Protein AF-A0A1H9FJ16-F1 (afdb_monomer_lite)

Radius of gyration: 21.9 Å; chains: 1; bounding box: 40×54×82 Å

Secondary structure (DSSP, 8-state):
---PPP--------------PPPPEEPPPHHHHHHHHH-GGGG---S-SSB---HHHHHHHHHHHHHHHHHSEE---SSS----SS-SEE-HHHHHHHHHHHHHHTT--GGGEEEEEEE-TT--EEEEEEEEBSS-EEEE-SS-SS-EEGGGS--EEEEEE-SSTT-EE-

Sequence (170 aa):
MIRIKALAASVALAVVSLSIGPVAAAPAPVGFQIMCLQFPAECQGGGSHKVLLTEAMLVQITHVNSQINRAIQPRNDAGADIWSVGVSSGDCEDYALSKRRALIEGGLPPSALRLAYVKTRTNQDHAILIIKTDTGDLVLDNLAGQVLPLGKTAYRIIAASGPDPMVWSR

Structure (mmCIF, N/CA/C/O backbone):
data_AF-A0A1H9FJ16-F1
#
_entry.id   AF-A0A1H9FJ16-F1
#
loop_
_atom_site.group_PDB
_atom_site.id
_atom_site.type_symbol
_atom_site.label_atom_id
_atom_site.label_alt_id
_atom_site.label_comp_id
_atom_site.label_asym_id
_atom_site.label_entity_id
_atom_site.label_seq_id
_atom_site.pdbx_PDB_ins_code
_atom_site.Cartn_x
_atom_site.Cartn_y
_atom_site.Cartn_z
_atom_site.occupancy
_atom_site.B_iso_or_equiv
_atom_site.auth_seq_id
_atom_site.auth_comp_id
_atom_site.auth_asym_id
_atom_site.auth_atom_id
_atom_site.pdbx_PDB_model_num
ATOM 1 N N . MET A 1 1 ? -22.057 37.645 67.043 1.00 42.06 1 MET A N 1
ATOM 2 C CA . MET A 1 1 ? -21.852 37.961 65.611 1.00 42.06 1 MET A CA 1
ATOM 3 C C . MET A 1 1 ? -20.688 37.119 65.095 1.00 42.06 1 MET A C 1
ATOM 5 O O . MET A 1 1 ? -19.556 37.414 65.445 1.00 42.06 1 MET A O 1
ATOM 9 N N . ILE A 1 2 ? -20.947 36.043 64.344 1.00 42.75 2 ILE A N 1
ATOM 10 C CA . ILE A 1 2 ? -19.909 35.150 63.790 1.00 42.75 2 ILE A CA 1
ATOM 11 C C . ILE A 1 2 ? -19.899 35.350 62.271 1.00 42.75 2 ILE A C 1
ATOM 13 O O . ILE A 1 2 ? -20.915 35.129 61.618 1.00 42.75 2 ILE A O 1
ATOM 17 N N . ARG A 1 3 ? -18.779 35.829 61.712 1.00 50.28 3 ARG A N 1
ATOM 18 C CA . ARG A 1 3 ? -18.596 36.002 60.261 1.00 50.28 3 ARG A CA 1
ATOM 19 C C . ARG A 1 3 ? -17.977 34.735 59.672 1.00 50.28 3 ARG A C 1
ATOM 21 O O . ARG A 1 3 ? -16.822 34.432 59.952 1.00 50.28 3 ARG A O 1
ATOM 28 N N . ILE A 1 4 ? -18.735 34.025 58.842 1.00 51.72 4 ILE A N 1
ATOM 29 C CA . ILE A 1 4 ? -18.251 32.893 58.043 1.00 51.72 4 ILE A CA 1
ATOM 30 C C . ILE A 1 4 ? -17.541 33.467 56.808 1.00 51.72 4 ILE A C 1
ATOM 32 O O . ILE A 1 4 ? -18.154 34.185 56.021 1.00 51.72 4 ILE A O 1
ATOM 36 N N . LYS A 1 5 ? -16.241 33.193 56.647 1.00 50.12 5 LYS A N 1
ATOM 37 C CA . LYS A 1 5 ? -15.502 33.493 55.411 1.00 50.12 5 LYS A CA 1
ATOM 38 C C . LYS A 1 5 ? -15.709 32.335 54.433 1.00 50.12 5 LYS A C 1
ATOM 40 O O . LYS A 1 5 ? -15.298 31.217 54.726 1.00 50.12 5 LYS A O 1
ATOM 45 N N . ALA A 1 6 ? -16.336 32.600 53.290 1.00 56.56 6 ALA A N 1
ATOM 46 C CA . ALA A 1 6 ? -16.406 31.646 52.188 1.00 56.56 6 ALA A CA 1
ATOM 47 C C . ALA A 1 6 ? -15.031 31.552 51.506 1.00 56.56 6 ALA A C 1
ATOM 49 O O . ALA A 1 6 ? -14.458 32.572 51.121 1.00 56.56 6 ALA A O 1
ATOM 50 N N . LEU A 1 7 ? -14.500 30.336 51.381 1.00 58.19 7 LEU A N 1
ATOM 51 C CA . LEU A 1 7 ? -13.269 30.053 50.648 1.00 58.19 7 LEU A CA 1
ATOM 52 C C . LEU A 1 7 ? -13.659 29.632 49.225 1.00 58.19 7 LEU A C 1
ATOM 54 O O . LEU A 1 7 ? -14.270 28.583 49.037 1.00 58.19 7 LEU A O 1
ATOM 58 N N . ALA A 1 8 ? -13.349 30.460 48.228 1.00 58.03 8 ALA A N 1
ATOM 59 C CA . ALA A 1 8 ? -13.519 30.095 46.826 1.00 58.03 8 ALA A CA 1
ATOM 60 C C . ALA A 1 8 ? -12.343 29.204 46.399 1.00 58.03 8 ALA A C 1
ATOM 62 O O . ALA A 1 8 ? -11.194 29.644 46.412 1.00 58.03 8 ALA A O 1
ATOM 63 N N . ALA A 1 9 ? -12.620 27.947 46.051 1.00 59.81 9 ALA A N 1
ATOM 64 C CA . ALA A 1 9 ? -11.631 27.043 45.476 1.00 59.81 9 ALA A CA 1
ATOM 65 C C . ALA A 1 9 ? -11.598 27.233 43.953 1.00 59.81 9 ALA A C 1
ATOM 67 O O . ALA A 1 9 ? -12.538 26.864 43.250 1.00 59.81 9 ALA A O 1
ATOM 68 N N . SER A 1 10 ? -10.522 27.827 43.442 1.00 59.56 10 SER A N 1
ATOM 69 C CA . SER A 1 10 ? -10.281 27.954 42.005 1.00 59.56 10 SER A CA 1
ATOM 70 C C . SER A 1 10 ? -9.780 26.621 41.448 1.00 59.56 10 SER A C 1
ATOM 72 O O . SER A 1 10 ? -8.666 26.198 41.752 1.00 59.56 10 SER A O 1
ATOM 74 N N . VAL A 1 11 ? -10.590 25.951 40.626 1.00 62.66 11 VAL A N 1
ATOM 75 C CA . VAL A 1 11 ? -10.160 24.772 39.862 1.00 62.66 11 VAL A CA 1
ATOM 76 C C . VAL A 1 11 ? -9.344 25.259 38.665 1.00 62.66 11 VAL A C 1
ATOM 78 O O . VAL A 1 11 ? -9.889 25.844 37.731 1.00 62.66 11 VAL A O 1
ATOM 81 N N . ALA A 1 12 ? -8.029 25.051 38.697 1.00 63.22 12 ALA A N 1
ATOM 82 C CA . ALA A 1 12 ? -7.168 25.317 37.551 1.00 63.22 12 ALA A CA 1
ATOM 83 C C . ALA A 1 12 ? -7.353 24.204 36.504 1.00 63.22 12 ALA A C 1
ATOM 85 O O . ALA A 1 12 ? -6.999 23.051 36.746 1.00 63.22 12 ALA A O 1
ATOM 86 N N . LEU A 1 13 ? -7.915 24.543 35.340 1.00 58.91 13 LEU A N 1
ATOM 87 C CA . LEU A 1 13 ? -7.963 23.652 34.181 1.00 58.91 13 LEU A CA 1
ATOM 88 C C . LEU A 1 13 ? -6.546 23.541 33.595 1.00 58.91 13 LEU A C 1
ATOM 90 O O . LEU A 1 13 ? -6.046 24.483 32.980 1.00 58.91 13 LEU A O 1
ATOM 94 N N . ALA A 1 14 ? -5.883 22.405 33.796 1.00 62.72 14 ALA A N 1
ATOM 95 C CA . ALA A 1 14 ? -4.613 22.123 33.138 1.00 62.72 14 ALA A CA 1
ATOM 96 C C . ALA A 1 14 ? -4.873 21.822 31.654 1.00 62.72 14 ALA A C 1
ATOM 98 O O . ALA A 1 14 ? -5.381 20.759 31.300 1.00 62.72 14 ALA A O 1
ATOM 99 N N . VAL A 1 15 ? -4.539 22.773 30.782 1.00 61.00 15 VAL A N 1
ATOM 100 C CA . VAL A 1 15 ? -4.569 22.574 29.330 1.00 61.00 15 VAL A CA 1
ATOM 101 C C . VAL A 1 15 ? -3.330 21.763 28.958 1.00 61.00 15 VAL A C 1
ATOM 103 O O . VAL A 1 15 ? -2.215 22.281 28.944 1.00 61.00 15 VAL A O 1
ATOM 106 N N . VAL A 1 16 ? -3.501 20.464 28.721 1.00 60.59 16 VAL A N 1
ATOM 107 C CA . VAL A 1 16 ? -2.415 19.611 28.228 1.00 60.59 16 VAL A CA 1
ATOM 108 C C . VAL A 1 16 ? -2.247 19.894 26.739 1.00 60.59 16 VAL A C 1
ATOM 110 O O . VAL A 1 16 ? -2.997 19.383 25.910 1.00 60.59 16 VAL A O 1
ATOM 113 N N . SER A 1 17 ? -1.273 20.732 26.391 1.00 61.78 17 SER A N 1
ATOM 114 C CA . SER A 1 17 ? -0.841 20.896 25.004 1.00 61.78 17 SER A CA 1
ATOM 115 C C . SER A 1 17 ? -0.179 19.600 24.536 1.00 61.78 17 SER A C 1
ATOM 117 O O . SER A 1 17 ? 0.948 19.298 24.928 1.00 61.78 17 SER A O 1
ATOM 119 N N . LEU A 1 18 ? -0.872 18.818 23.704 1.00 56.25 18 LEU A N 1
ATOM 120 C CA . LEU A 1 18 ? -0.233 17.732 22.965 1.00 56.25 18 LEU A CA 1
ATOM 121 C C . LEU A 1 18 ? 0.669 18.344 21.892 1.00 56.25 18 LEU A C 1
ATOM 123 O O . LEU A 1 18 ? 0.203 18.791 20.845 1.00 56.25 18 LEU A O 1
ATOM 127 N N . SER A 1 19 ? 1.971 18.351 22.151 1.00 54.66 19 SER A N 1
ATOM 128 C CA . SER A 1 19 ? 2.983 18.658 21.147 1.00 54.66 19 SER A CA 1
ATOM 129 C C . SER A 1 19 ? 3.004 17.540 20.102 1.00 54.66 19 SER A C 1
ATOM 131 O O . SER A 1 19 ? 3.657 16.515 20.292 1.00 54.66 19 SER A O 1
ATOM 133 N N . ILE A 1 20 ? 2.283 17.718 18.993 1.00 60.69 20 ILE A N 1
ATOM 134 C CA . ILE A 1 20 ? 2.476 16.896 17.796 1.00 60.69 20 ILE A CA 1
ATOM 135 C C . ILE A 1 20 ? 3.793 17.371 17.177 1.00 60.69 20 ILE A C 1
ATOM 137 O O . ILE A 1 20 ? 3.838 18.393 16.496 1.00 60.69 20 ILE A O 1
ATOM 141 N N . GLY A 1 21 ? 4.891 16.686 17.505 1.00 57.44 21 GLY A N 1
ATOM 142 C CA . GLY A 1 21 ? 6.189 16.949 16.887 1.00 57.44 21 GLY A CA 1
ATOM 143 C C . GLY A 1 21 ? 6.104 16.800 15.361 1.00 57.44 21 GLY A C 1
ATOM 144 O O . GLY A 1 21 ? 5.271 16.033 14.870 1.00 57.44 21 GLY A O 1
ATOM 145 N N . PRO A 1 22 ? 6.931 17.528 14.593 1.00 58.88 22 PRO A N 1
ATOM 146 C CA . PRO A 1 22 ? 6.892 17.456 13.140 1.00 58.88 22 PRO A CA 1
ATOM 147 C C . PRO A 1 22 ? 7.223 16.032 12.682 1.00 58.88 22 PRO A C 1
ATOM 149 O O . PRO A 1 22 ? 8.278 15.492 13.020 1.00 58.88 22 PRO A O 1
ATOM 152 N N . VAL A 1 23 ? 6.326 15.426 11.902 1.00 70.25 23 VAL A N 1
ATOM 153 C CA . VAL A 1 23 ? 6.628 14.180 11.190 1.00 70.25 23 VAL A CA 1
ATOM 154 C C . VAL A 1 23 ? 7.684 14.521 10.138 1.00 70.25 23 VAL A C 1
ATOM 156 O O . VAL A 1 23 ? 7.481 15.425 9.325 1.00 70.25 23 VAL A O 1
ATOM 159 N N . ALA A 1 24 ? 8.845 13.869 10.187 1.00 83.38 24 ALA A N 1
ATOM 160 C CA . ALA A 1 24 ? 9.952 14.206 9.300 1.00 83.38 24 ALA A CA 1
ATOM 161 C C . ALA A 1 24 ? 9.605 13.813 7.858 1.00 83.38 24 ALA A C 1
ATOM 163 O O . ALA A 1 24 ? 9.354 12.642 7.577 1.00 83.38 24 ALA A O 1
ATOM 164 N N . ALA A 1 25 ? 9.607 14.782 6.941 1.00 89.00 25 ALA A N 1
ATOM 165 C CA . ALA A 1 25 ? 9.387 14.522 5.523 1.00 89.00 25 ALA A CA 1
ATOM 166 C C . ALA A 1 25 ? 10.420 13.522 4.973 1.00 89.00 25 ALA A C 1
ATOM 168 O O . ALA A 1 25 ? 11.594 13.525 5.358 1.00 89.00 25 ALA A O 1
ATOM 169 N N . ALA A 1 26 ? 9.976 12.678 4.050 1.00 90.69 26 ALA A N 1
ATOM 170 C CA . ALA A 1 26 ? 10.811 11.753 3.301 1.00 90.69 26 ALA A CA 1
ATOM 171 C C . ALA A 1 26 ? 10.549 11.948 1.802 1.00 90.69 26 ALA A C 1
ATOM 173 O O . ALA A 1 26 ? 9.421 12.260 1.424 1.00 90.69 26 ALA A O 1
ATOM 174 N N . PRO A 1 27 ? 11.553 11.777 0.928 1.00 89.19 27 PRO A N 1
ATOM 175 C CA . PRO A 1 27 ? 11.283 11.689 -0.498 1.00 89.19 27 PRO A CA 1
ATOM 176 C C . PRO A 1 27 ? 10.532 10.387 -0.799 1.00 89.19 27 PRO A C 1
ATOM 178 O O . PRO A 1 27 ? 10.867 9.333 -0.253 1.00 89.19 27 PRO A O 1
ATOM 181 N N . ALA A 1 28 ? 9.552 10.453 -1.699 1.00 91.19 28 ALA A N 1
ATOM 182 C CA . ALA A 1 28 ? 9.019 9.254 -2.335 1.00 91.19 28 ALA A CA 1
ATOM 183 C C . ALA A 1 28 ? 10.154 8.550 -3.099 1.00 91.19 28 ALA A C 1
ATOM 185 O O . ALA A 1 28 ? 11.005 9.243 -3.668 1.00 91.19 28 ALA A O 1
ATOM 186 N N . PRO A 1 29 ? 10.215 7.217 -3.165 1.00 91.94 29 PRO A N 1
ATOM 187 C CA . PRO A 1 29 ? 11.309 6.599 -3.906 1.00 91.94 29 PRO A CA 1
ATOM 188 C C . PRO A 1 29 ? 11.206 6.791 -5.404 1.00 91.94 29 PRO A C 1
ATOM 190 O O . PRO A 1 29 ? 10.147 7.079 -5.958 1.00 91.94 29 PRO A O 1
ATOM 193 N N . VAL A 1 30 ? 12.360 6.679 -6.051 1.00 92.56 30 VAL A N 1
ATOM 194 C CA . VAL A 1 30 ? 12.521 7.043 -7.458 1.00 92.56 30 VAL A CA 1
ATOM 195 C C . VAL A 1 30 ? 11.637 6.177 -8.355 1.00 92.56 30 VAL A C 1
ATOM 197 O O . VAL A 1 30 ? 10.983 6.726 -9.236 1.00 92.56 30 VAL A O 1
ATOM 200 N N . GLY A 1 31 ? 11.542 4.869 -8.086 1.00 92.44 31 GLY A N 1
ATOM 201 C CA . GLY A 1 31 ? 10.641 3.965 -8.809 1.00 92.44 31 GLY A CA 1
ATOM 202 C C . GLY A 1 31 ? 9.184 4.429 -8.742 1.00 92.44 31 GLY A C 1
ATOM 203 O O . GLY A 1 31 ? 8.549 4.607 -9.779 1.00 92.44 31 GLY A O 1
ATOM 204 N N . PHE A 1 32 ? 8.689 4.769 -7.545 1.00 94.81 32 PHE A N 1
ATOM 205 C CA . PHE A 1 32 ? 7.347 5.334 -7.364 1.00 94.81 32 PHE A CA 1
ATOM 206 C C . PHE A 1 32 ? 7.154 6.646 -8.140 1.00 94.81 32 PHE A C 1
ATOM 208 O O . PHE A 1 32 ? 6.144 6.816 -8.819 1.00 94.81 32 PHE A O 1
ATOM 215 N N . GLN A 1 33 ? 8.121 7.568 -8.089 1.00 94.56 33 GLN A N 1
ATOM 216 C CA . GLN A 1 33 ? 8.038 8.833 -8.828 1.00 94.56 33 GLN A CA 1
ATOM 217 C C . GLN A 1 33 ? 7.953 8.607 -10.343 1.00 94.56 33 GLN A C 1
ATOM 219 O O . GLN A 1 33 ? 7.138 9.241 -11.011 1.00 94.56 33 GLN A O 1
ATOM 224 N N . ILE A 1 34 ? 8.764 7.693 -10.884 1.00 94.25 34 ILE A N 1
ATOM 225 C CA . ILE A 1 34 ? 8.738 7.326 -12.306 1.00 94.25 34 ILE A CA 1
ATOM 226 C C . ILE A 1 34 ? 7.393 6.685 -12.666 1.00 94.25 34 ILE A C 1
ATOM 228 O O . ILE A 1 34 ? 6.790 7.064 -13.671 1.00 94.25 34 ILE A O 1
ATOM 232 N N . MET A 1 35 ? 6.887 5.781 -11.826 1.00 94.56 35 MET A N 1
ATOM 233 C CA . MET A 1 35 ? 5.573 5.162 -11.999 1.00 94.56 35 MET A CA 1
ATOM 234 C C . MET A 1 35 ? 4.463 6.214 -12.043 1.00 94.56 35 MET A C 1
ATOM 236 O O . MET A 1 35 ? 3.626 6.158 -12.937 1.00 94.56 35 MET A O 1
ATOM 240 N N . CYS A 1 36 ? 4.495 7.240 -11.188 1.00 95.19 36 CYS A N 1
ATOM 241 C CA . CYS A 1 36 ? 3.517 8.332 -11.232 1.00 95.19 36 CYS A CA 1
ATOM 242 C C . CYS A 1 36 ? 3.535 9.125 -12.544 1.00 95.19 36 CYS A C 1
ATOM 244 O O . CYS A 1 36 ? 2.492 9.621 -12.969 1.00 95.19 36 CYS A O 1
ATOM 246 N N . LEU A 1 37 ? 4.694 9.256 -13.197 1.00 93.81 37 LEU A N 1
ATOM 247 C CA . LEU A 1 37 ? 4.781 9.901 -14.511 1.00 93.81 37 LEU A CA 1
ATOM 248 C C . LEU A 1 37 ? 4.115 9.051 -15.602 1.00 93.81 37 LEU A C 1
ATOM 250 O O . LEU A 1 37 ? 3.564 9.602 -16.553 1.00 93.81 37 LEU A O 1
ATOM 254 N N . GLN A 1 38 ? 4.156 7.724 -15.466 1.00 92.38 38 GLN A N 1
ATOM 255 C CA . GLN A 1 38 ? 3.564 6.776 -16.414 1.00 92.38 38 GLN A CA 1
ATOM 256 C C . GLN A 1 38 ? 2.075 6.517 -16.136 1.00 92.38 38 GLN A C 1
ATOM 258 O O . GLN A 1 38 ? 1.278 6.406 -17.067 1.00 92.38 38 GLN A O 1
ATOM 263 N N . PHE A 1 39 ? 1.691 6.470 -14.860 1.00 93.75 39 PHE A N 1
ATOM 264 C CA . PHE A 1 39 ? 0.349 6.157 -14.375 1.00 93.75 39 PHE A CA 1
ATOM 265 C C . PHE A 1 39 ? -0.137 7.204 -13.355 1.00 93.75 39 PHE A C 1
ATOM 267 O O . PHE A 1 39 ? -0.297 6.893 -12.173 1.00 93.75 39 PHE A O 1
ATOM 274 N N . PRO A 1 40 ? -0.448 8.445 -13.778 1.00 94.56 40 PRO A N 1
ATOM 275 C CA . PRO A 1 40 ? -0.799 9.527 -12.851 1.00 94.56 40 PRO A CA 1
ATOM 276 C C . PRO A 1 40 ? -1.994 9.223 -11.940 1.00 94.56 40 PRO A C 1
ATOM 278 O O . PRO A 1 40 ? -2.068 9.743 -10.830 1.00 94.56 40 PRO A O 1
ATOM 281 N N . ALA A 1 41 ? -2.924 8.373 -12.389 1.00 93.75 41 ALA A N 1
ATOM 282 C CA . ALA A 1 41 ? -4.086 7.954 -11.607 1.00 93.75 41 ALA A CA 1
ATOM 283 C C . ALA A 1 41 ? -3.704 7.193 -10.324 1.00 93.75 41 ALA A C 1
ATOM 285 O O . ALA A 1 41 ? -4.389 7.326 -9.313 1.00 93.75 41 ALA A O 1
ATOM 286 N N . GLU A 1 42 ? -2.582 6.465 -10.319 1.00 95.31 42 GLU A N 1
ATOM 287 C CA . GLU A 1 42 ? -2.109 5.754 -9.124 1.00 95.31 42 GLU A CA 1
ATOM 288 C C . GLU A 1 42 ? -1.672 6.705 -8.015 1.00 95.31 42 GLU A C 1
ATOM 290 O O . GLU A 1 42 ? -1.709 6.356 -6.836 1.00 95.31 42 GLU A O 1
ATOM 295 N N . CYS A 1 43 ? -1.302 7.929 -8.369 1.00 96.12 43 CYS A N 1
ATOM 296 C CA . CYS A 1 43 ? -0.721 8.886 -7.437 1.00 96.12 43 CYS A CA 1
ATOM 297 C C . CYS A 1 43 ? -1.720 9.958 -6.999 1.00 96.12 43 CYS A C 1
ATOM 299 O O . CYS A 1 43 ? -1.352 10.928 -6.342 1.00 96.12 43 CYS A O 1
ATOM 301 N N . GLN A 1 44 ? -3.002 9.758 -7.314 1.00 96.25 44 GLN A N 1
ATOM 302 C CA . GLN A 1 44 ? -4.084 10.609 -6.843 1.00 96.25 44 GLN A CA 1
ATOM 303 C C . GLN A 1 44 ? -4.546 10.169 -5.449 1.00 96.25 44 GLN A C 1
ATOM 305 O O . GLN A 1 44 ? -4.816 8.992 -5.183 1.00 96.25 44 GLN A O 1
ATOM 310 N N . GLY A 1 45 ? -4.620 11.143 -4.542 1.00 96.19 45 GLY A N 1
ATOM 311 C CA . GLY A 1 45 ? -5.368 11.015 -3.295 1.00 96.19 45 GLY A CA 1
ATOM 312 C C . GLY A 1 45 ? -6.870 11.197 -3.527 1.00 96.19 45 GLY A C 1
ATOM 313 O O . GLY A 1 45 ? -7.332 11.404 -4.646 1.00 96.19 45 GLY A O 1
ATOM 314 N N . GLY A 1 46 ? -7.649 11.153 -2.452 1.00 97.12 46 GLY A N 1
ATOM 315 C CA . GLY A 1 46 ? -9.076 11.464 -2.486 1.00 97.12 46 GLY A CA 1
ATOM 316 C C . GLY A 1 46 ? -9.887 10.719 -1.432 1.00 97.12 46 GLY A C 1
ATOM 317 O O . GLY A 1 46 ? -9.531 9.624 -0.994 1.00 97.12 46 GLY A O 1
ATOM 318 N N . GLY A 1 47 ? -11.013 11.319 -1.046 1.00 97.75 47 GLY A N 1
ATOM 319 C CA . GLY A 1 47 ? -11.943 10.745 -0.076 1.00 97.75 47 GLY A CA 1
ATOM 320 C C . GLY A 1 47 ? -11.429 10.765 1.367 1.00 97.75 47 GLY A C 1
ATOM 321 O O . GLY A 1 47 ? -10.535 11.529 1.731 1.00 97.75 47 GLY A O 1
ATOM 322 N N . SER A 1 48 ? -12.039 9.932 2.211 1.00 98.00 48 SER A N 1
ATOM 323 C CA . SER A 1 48 ? -11.719 9.859 3.640 1.00 98.00 48 SER A CA 1
ATOM 324 C C . SER A 1 48 ? -10.291 9.366 3.894 1.00 98.00 48 SER A C 1
ATOM 326 O O . SER A 1 48 ? -9.775 8.501 3.191 1.00 98.00 48 SER A O 1
ATOM 328 N N . HIS A 1 49 ? -9.663 9.875 4.958 1.00 98.25 49 HIS A N 1
ATOM 329 C CA . HIS A 1 49 ? -8.313 9.467 5.358 1.00 98.25 49 HIS A CA 1
ATOM 330 C C . HIS A 1 49 ? -8.273 8.126 6.106 1.00 98.25 49 HIS A C 1
ATOM 332 O O . HIS A 1 49 ? -7.193 7.595 6.373 1.00 98.25 49 HIS A O 1
ATOM 338 N N . LYS A 1 50 ? -9.448 7.619 6.488 1.00 98.31 50 LYS A N 1
ATOM 339 C CA . LYS A 1 50 ? -9.668 6.349 7.180 1.00 98.31 50 LYS A CA 1
ATOM 340 C C . LYS A 1 50 ? -10.939 5.689 6.658 1.00 98.31 50 LYS A C 1
ATOM 342 O O . LYS A 1 50 ? -11.889 6.387 6.301 1.00 98.31 50 LYS A O 1
ATOM 347 N N . VAL A 1 51 ? -10.981 4.364 6.682 1.00 98.06 51 VAL A N 1
ATOM 348 C CA . VAL A 1 51 ? -12.209 3.589 6.446 1.00 98.06 51 VAL A CA 1
ATOM 349 C C . VAL A 1 51 ? -12.843 3.148 7.765 1.00 98.06 51 VAL A C 1
ATOM 351 O O . VAL A 1 51 ? -12.132 2.910 8.739 1.00 98.06 51 VAL A O 1
ATOM 354 N N . LEU A 1 52 ? -14.171 3.023 7.785 1.00 98.06 52 LEU A N 1
ATOM 355 C CA . LEU A 1 52 ? -14.891 2.316 8.846 1.00 98.06 52 LEU A CA 1
ATOM 356 C C . LEU A 1 52 ? -14.683 0.811 8.647 1.00 98.06 52 LEU A C 1
ATOM 358 O O . LEU A 1 52 ? -15.067 0.273 7.604 1.00 98.06 52 LEU A O 1
ATOM 362 N N . LEU A 1 53 ? -14.077 0.131 9.620 1.00 97.94 53 LEU A N 1
ATOM 363 C CA . LEU A 1 53 ? -13.795 -1.298 9.506 1.00 97.94 53 LEU A CA 1
ATOM 364 C C . LEU A 1 53 ? -15.007 -2.143 9.922 1.00 97.94 53 LEU A C 1
ATOM 366 O O . LEU A 1 53 ? -15.117 -2.598 11.057 1.00 97.94 53 LEU A O 1
ATOM 370 N N . THR A 1 54 ? -15.917 -2.371 8.978 1.00 98.19 54 THR A N 1
ATOM 371 C CA . THR A 1 54 ? -17.002 -3.351 9.129 1.00 98.19 54 THR A CA 1
ATOM 372 C C . THR A 1 54 ? -16.526 -4.766 8.787 1.00 98.19 54 THR A C 1
ATOM 374 O O . THR A 1 54 ? -15.495 -4.950 8.137 1.00 98.19 54 THR A O 1
ATOM 377 N N . GLU A 1 55 ? -17.304 -5.786 9.156 1.00 97.88 55 GLU A N 1
ATOM 378 C CA . GLU A 1 55 ? -17.025 -7.174 8.754 1.00 97.88 55 GLU A CA 1
ATOM 379 C C . GLU A 1 55 ? -16.986 -7.334 7.228 1.00 97.88 55 GLU A C 1
ATOM 381 O O . GLU A 1 55 ? -16.068 -7.952 6.692 1.00 97.88 55 GLU A O 1
ATOM 386 N N . ALA A 1 56 ? -17.929 -6.711 6.514 1.00 97.69 56 ALA A N 1
ATOM 387 C CA . ALA A 1 56 ? -17.958 -6.726 5.053 1.00 97.69 56 ALA A CA 1
ATOM 388 C C . ALA A 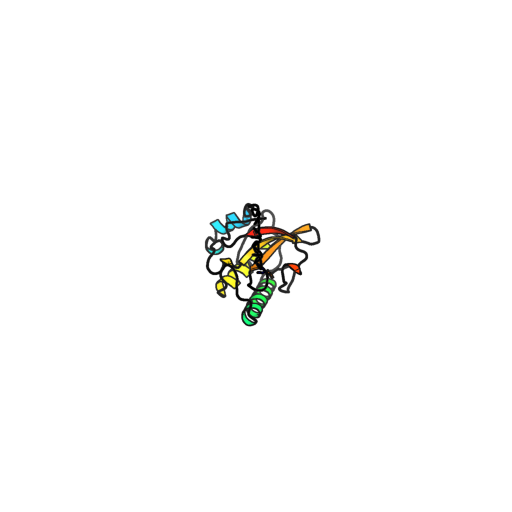1 56 ? -16.695 -6.086 4.448 1.00 97.69 56 ALA A C 1
ATOM 390 O O . ALA A 1 56 ? -16.107 -6.639 3.517 1.00 97.69 56 ALA A O 1
ATOM 391 N N . MET A 1 57 ? -16.238 -4.964 5.018 1.00 97.94 57 MET A N 1
ATOM 392 C CA . MET A 1 57 ? -14.998 -4.303 4.603 1.00 97.94 57 MET A CA 1
ATOM 393 C C . MET A 1 57 ? -13.781 -5.209 4.839 1.00 97.94 57 MET A C 1
ATOM 395 O O . MET A 1 57 ? -12.929 -5.350 3.964 1.00 97.94 57 MET A O 1
ATOM 399 N N . LEU A 1 58 ? -13.710 -5.880 5.991 1.00 98.19 58 LEU A N 1
ATOM 400 C CA . LEU A 1 58 ? -12.621 -6.808 6.294 1.00 98.19 58 LEU A CA 1
ATOM 401 C C . LEU A 1 58 ? -12.598 -8.012 5.336 1.00 98.19 58 LEU A C 1
ATOM 403 O O . LEU A 1 58 ? -11.519 -8.423 4.896 1.00 98.19 58 LEU A O 1
ATOM 407 N N . VAL A 1 59 ? -13.766 -8.554 4.977 1.00 98.19 59 VAL A N 1
ATOM 408 C CA . VAL A 1 59 ? -13.889 -9.628 3.978 1.00 98.19 59 VAL A CA 1
ATOM 409 C C . VAL A 1 59 ? -13.372 -9.163 2.617 1.00 98.19 59 VAL A C 1
ATOM 411 O O . VAL A 1 59 ? -12.559 -9.865 2.016 1.00 98.19 59 VAL A O 1
ATOM 414 N N . GLN A 1 60 ? -13.768 -7.972 2.157 1.00 98.31 60 GLN A N 1
ATOM 415 C CA . GLN A 1 60 ? -13.290 -7.402 0.892 1.00 98.31 60 GLN A CA 1
ATOM 416 C C . GLN A 1 60 ? -11.766 -7.220 0.892 1.00 98.31 60 GLN A C 1
ATOM 418 O O . GLN A 1 60 ? -11.086 -7.674 -0.029 1.00 98.31 60 GLN A O 1
ATOM 423 N N . ILE A 1 61 ? -11.216 -6.614 1.948 1.00 98.50 61 ILE A N 1
ATOM 424 C CA . ILE A 1 61 ? -9.773 -6.390 2.101 1.00 98.50 61 ILE A CA 1
ATOM 425 C C . ILE A 1 61 ? -9.004 -7.718 2.063 1.00 98.50 61 ILE A C 1
ATOM 427 O O . ILE A 1 61 ? -8.010 -7.856 1.346 1.00 98.50 61 ILE A O 1
ATOM 431 N N . THR A 1 62 ? -9.479 -8.715 2.811 1.00 98.38 62 THR A N 1
ATOM 432 C CA . THR A 1 62 ? -8.848 -10.040 2.885 1.00 98.38 62 THR A CA 1
ATOM 433 C C . THR A 1 62 ? -8.929 -10.771 1.547 1.00 98.38 62 THR A C 1
ATOM 435 O O . THR A 1 62 ? -7.951 -11.393 1.118 1.00 98.38 62 THR A O 1
ATOM 438 N N . HIS A 1 63 ? -10.068 -10.664 0.857 1.00 98.19 63 HIS A N 1
ATOM 439 C CA . HIS A 1 63 ? -10.255 -11.237 -0.468 1.00 98.19 63 HIS A CA 1
ATOM 440 C C . HIS A 1 63 ? -9.234 -10.670 -1.456 1.00 98.19 63 HIS A C 1
ATOM 442 O O . HIS A 1 63 ? -8.475 -11.454 -2.032 1.00 98.19 63 HIS A O 1
ATOM 448 N N . VAL A 1 64 ? -9.141 -9.337 -1.563 1.00 98.31 64 VAL A N 1
ATOM 449 C CA . VAL A 1 64 ? -8.188 -8.650 -2.451 1.00 98.31 64 VAL A CA 1
ATOM 450 C C . VAL A 1 64 ? -6.747 -9.034 -2.122 1.00 98.31 64 VAL A C 1
ATOM 452 O O . VAL A 1 64 ? -5.999 -9.398 -3.029 1.00 98.31 64 VAL A O 1
ATOM 455 N N . ASN A 1 65 ? -6.356 -9.041 -0.840 1.00 98.44 65 ASN A N 1
ATOM 456 C CA . ASN A 1 65 ? -5.004 -9.452 -0.444 1.00 98.44 65 ASN A CA 1
ATOM 457 C C . ASN A 1 65 ? -4.668 -10.853 -0.970 1.00 98.44 65 ASN A C 1
ATOM 459 O O . ASN A 1 65 ? -3.631 -11.061 -1.597 1.00 98.44 65 ASN A O 1
ATOM 463 N N . SER A 1 66 ? -5.574 -11.806 -0.742 1.00 97.88 66 SER A N 1
ATOM 464 C CA . SER A 1 66 ? -5.370 -13.196 -1.140 1.00 97.88 66 SER A CA 1
ATOM 465 C C . SER A 1 66 ? -5.398 -13.384 -2.661 1.00 97.88 66 SER A C 1
ATOM 467 O O . SER A 1 66 ? -4.640 -14.193 -3.189 1.00 97.88 66 SER A O 1
ATOM 469 N N . GLN A 1 67 ? -6.260 -12.647 -3.367 1.00 97.06 67 GLN A N 1
ATOM 470 C CA . GLN A 1 67 ? -6.393 -12.709 -4.818 1.00 97.06 67 GLN A CA 1
ATOM 471 C C . GLN A 1 67 ? -5.114 -12.221 -5.492 1.00 97.06 67 GLN A C 1
ATOM 473 O O . GLN A 1 67 ? -4.559 -12.945 -6.314 1.00 97.06 67 GLN A O 1
ATOM 478 N N . ILE A 1 68 ? -4.614 -11.045 -5.107 1.00 97.69 68 ILE A N 1
ATOM 479 C CA . ILE A 1 68 ? -3.387 -10.488 -5.684 1.00 97.69 68 ILE A CA 1
ATOM 480 C C . ILE A 1 68 ? -2.175 -11.357 -5.333 1.00 97.69 68 ILE A C 1
ATOM 482 O O . ILE A 1 68 ? -1.369 -11.651 -6.211 1.00 97.69 68 ILE A O 1
ATOM 486 N N . ASN A 1 69 ? -2.094 -11.870 -4.098 1.00 97.12 69 ASN A N 1
ATOM 487 C CA . ASN A 1 69 ? -1.017 -12.784 -3.705 1.00 97.12 69 ASN A CA 1
ATOM 488 C C . ASN 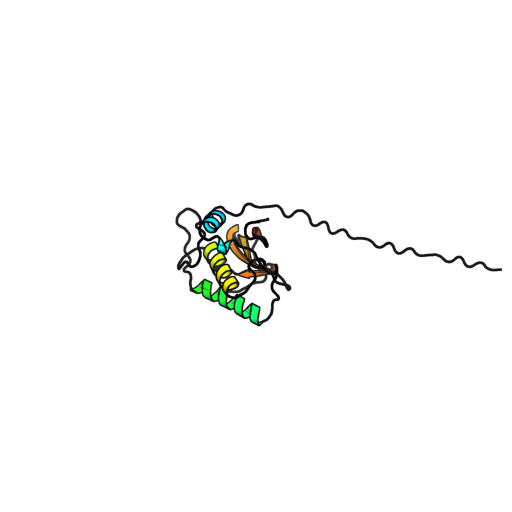A 1 69 ? -0.961 -14.063 -4.558 1.00 97.12 69 ASN A C 1
ATOM 490 O O . ASN A 1 69 ? 0.116 -14.622 -4.730 1.00 97.12 69 ASN A O 1
ATOM 494 N N . ARG A 1 70 ? -2.102 -14.533 -5.084 1.00 96.31 70 ARG A N 1
ATOM 495 C CA . ARG A 1 70 ? -2.163 -15.695 -5.987 1.00 96.31 70 ARG A CA 1
ATOM 496 C C . ARG A 1 70 ? -1.965 -15.338 -7.461 1.00 96.31 70 ARG A C 1
ATOM 498 O O . ARG A 1 70 ? -1.571 -16.207 -8.228 1.00 96.31 70 ARG A O 1
ATOM 5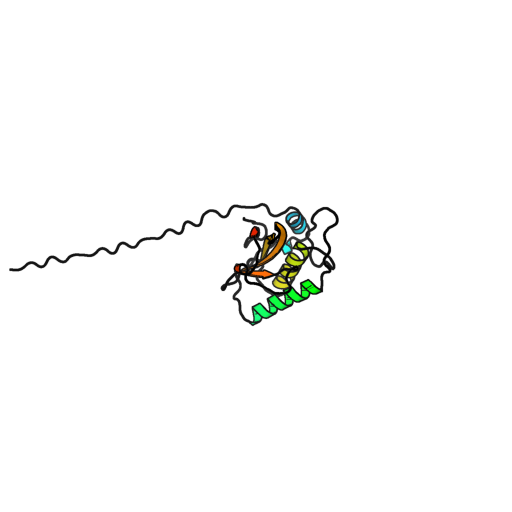05 N N . ALA A 1 71 ? -2.306 -14.115 -7.862 1.00 96.06 71 ALA A N 1
ATOM 506 C CA . ALA A 1 71 ? -2.295 -13.694 -9.261 1.00 96.06 71 ALA A CA 1
ATOM 507 C C . ALA A 1 71 ? -0.900 -13.293 -9.763 1.00 96.06 71 ALA A C 1
ATOM 509 O O . ALA A 1 71 ? -0.632 -13.405 -10.956 1.00 96.06 71 ALA A O 1
ATOM 510 N N . ILE A 1 72 ? -0.030 -12.829 -8.865 1.00 95.94 72 ILE A N 1
ATOM 511 C CA . ILE A 1 72 ? 1.326 -12.392 -9.196 1.00 95.94 72 ILE A CA 1
ATOM 512 C C . ILE A 1 72 ? 2.308 -13.487 -8.776 1.00 95.94 72 ILE A C 1
ATOM 514 O O . ILE A 1 72 ? 2.251 -13.980 -7.647 1.00 95.94 72 ILE A O 1
ATOM 518 N N . GLN A 1 73 ? 3.219 -13.854 -9.673 1.00 94.94 73 GLN A N 1
ATOM 519 C CA . GLN A 1 73 ? 4.343 -14.737 -9.383 1.00 94.94 73 GLN A CA 1
ATOM 520 C C . GLN A 1 73 ? 5.506 -13.930 -8.771 1.00 94.94 73 GLN A C 1
ATOM 522 O O . GLN A 1 73 ? 5.983 -12.998 -9.422 1.00 94.94 73 GLN A O 1
ATOM 527 N N . PRO A 1 74 ? 6.028 -14.291 -7.583 1.00 93.69 74 PRO A N 1
ATOM 528 C CA . PRO A 1 74 ? 7.135 -13.555 -6.979 1.00 93.69 74 PRO A CA 1
ATOM 529 C C . PRO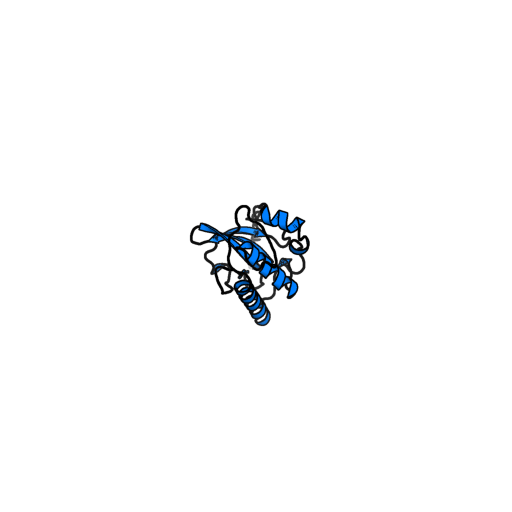 A 1 74 ? 8.383 -13.580 -7.865 1.00 93.69 74 PRO A C 1
ATOM 531 O O . PRO A 1 74 ? 8.859 -14.659 -8.242 1.00 93.69 74 PRO A O 1
ATOM 534 N N . ARG A 1 75 ? 8.919 -12.401 -8.184 1.00 92.00 75 ARG A N 1
ATOM 535 C CA . ARG A 1 75 ? 10.143 -12.229 -8.965 1.00 92.00 75 ARG A CA 1
ATOM 536 C C . ARG A 1 75 ? 10.743 -10.852 -8.702 1.00 92.00 75 ARG A C 1
ATOM 538 O O . ARG A 1 75 ? 10.100 -9.863 -9.006 1.00 92.00 75 ARG A O 1
ATOM 545 N N . ASN A 1 76 ? 11.980 -10.814 -8.218 1.00 87.12 76 ASN A N 1
ATOM 546 C CA . ASN A 1 76 ? 12.713 -9.559 -8.064 1.00 87.12 76 ASN A CA 1
ATOM 547 C C . ASN A 1 76 ? 13.078 -8.969 -9.423 1.00 87.12 76 ASN A C 1
ATOM 549 O O . ASN A 1 76 ? 13.389 -9.716 -10.364 1.00 87.12 76 ASN A O 1
ATOM 553 N N . ASP A 1 77 ? 13.144 -7.646 -9.479 1.00 77.75 77 ASP A N 1
ATOM 554 C CA . ASP A 1 77 ? 13.637 -6.954 -10.656 1.00 77.75 77 ASP A CA 1
ATOM 555 C C . ASP A 1 77 ? 15.105 -7.264 -10.968 1.00 77.75 77 ASP A C 1
ATOM 557 O O . ASP A 1 77 ? 15.975 -7.414 -10.103 1.00 77.75 77 ASP A O 1
ATOM 561 N N . ALA A 1 78 ? 15.398 -7.345 -12.267 1.00 72.50 78 ALA A N 1
ATOM 562 C CA . ALA A 1 78 ? 16.753 -7.500 -12.773 1.00 72.50 78 ALA A CA 1
ATOM 563 C C . ALA A 1 78 ? 17.400 -6.119 -12.955 1.00 72.50 78 ALA A C 1
ATOM 565 O O . ALA A 1 78 ? 17.585 -5.654 -14.079 1.00 72.50 78 ALA A O 1
ATOM 566 N N . GLY A 1 79 ? 17.745 -5.456 -11.849 1.00 78.06 79 GLY A N 1
ATOM 567 C CA . GLY A 1 79 ? 18.455 -4.176 -11.872 1.00 78.06 79 GLY A CA 1
ATOM 568 C C . GLY A 1 79 ? 17.763 -3.089 -11.061 1.00 78.06 79 GLY A C 1
ATOM 569 O O . GLY A 1 79 ? 17.725 -3.175 -9.839 1.00 78.06 79 GLY A O 1
ATOM 570 N N . ALA A 1 80 ? 17.326 -2.021 -11.731 1.00 78.19 80 ALA A N 1
ATOM 571 C CA . ALA A 1 80 ? 16.598 -0.940 -11.074 1.00 78.19 80 ALA A CA 1
ATOM 572 C C . ALA A 1 80 ? 15.202 -1.411 -10.638 1.00 78.19 80 ALA A C 1
ATOM 574 O O . ALA A 1 80 ? 14.599 -2.211 -11.339 1.00 78.19 80 ALA A O 1
ATOM 575 N N . ASP A 1 81 ? 14.729 -0.863 -9.521 1.00 78.75 81 ASP A N 1
ATOM 576 C CA . ASP A 1 81 ? 13.409 -1.085 -8.909 1.00 78.75 81 ASP A CA 1
ATOM 577 C C . ASP A 1 81 ? 12.312 -0.431 -9.773 1.00 78.75 81 ASP A C 1
ATOM 579 O O . ASP A 1 81 ? 12.241 0.806 -9.862 1.00 78.75 81 ASP A O 1
ATOM 583 N N . ILE A 1 82 ? 11.503 -1.227 -10.476 1.00 85.06 82 ILE A N 1
ATOM 584 C CA . ILE A 1 82 ? 10.484 -0.765 -11.424 1.00 85.06 82 ILE A CA 1
ATOM 585 C C . ILE A 1 82 ? 9.092 -0.981 -10.841 1.00 85.06 82 ILE A C 1
ATOM 587 O O . ILE A 1 82 ? 8.481 -2.035 -10.947 1.00 85.06 82 ILE A O 1
ATOM 591 N N . TRP A 1 83 ? 8.512 0.119 -10.384 1.00 89.88 83 TRP A N 1
ATOM 592 C CA . TRP A 1 83 ? 7.177 0.135 -9.807 1.00 89.88 83 TRP A CA 1
ATOM 593 C C . TRP A 1 83 ? 6.113 0.004 -10.899 1.00 89.88 83 TRP A C 1
ATOM 595 O O . TRP A 1 83 ? 5.920 0.924 -11.699 1.00 89.88 83 TRP A O 1
ATOM 605 N N . SER A 1 84 ? 5.394 -1.116 -10.915 1.00 85.25 84 SER A N 1
ATOM 606 C CA . SER A 1 84 ? 4.412 -1.449 -11.946 1.00 85.25 84 SER A CA 1
ATOM 607 C C . SER A 1 84 ? 3.067 -1.871 -11.350 1.00 85.25 84 SER A C 1
ATOM 609 O O . SER A 1 84 ? 2.932 -2.218 -10.179 1.00 85.25 84 SER A O 1
ATOM 611 N N . VAL A 1 85 ? 2.011 -1.837 -12.168 1.00 81.50 85 VAL A N 1
ATOM 612 C CA . VAL A 1 85 ? 0.673 -2.268 -11.735 1.00 81.50 85 VAL A CA 1
ATOM 613 C C . VAL A 1 85 ? 0.048 -3.197 -12.763 1.00 81.50 85 VAL A C 1
ATOM 615 O O . VAL A 1 85 ? 0.134 -2.946 -13.963 1.00 81.50 85 VAL A O 1
ATOM 618 N N . GLY A 1 86 ? -0.629 -4.251 -12.296 1.00 80.06 86 GLY A N 1
ATOM 619 C CA . GLY A 1 86 ? -1.249 -5.245 -13.180 1.00 80.06 86 GLY A CA 1
ATOM 620 C C . GLY A 1 86 ? -0.240 -6.215 -13.799 1.00 80.06 86 GLY A C 1
ATOM 621 O O . GLY A 1 86 ? -0.458 -6.718 -14.900 1.00 80.06 86 GLY A O 1
ATOM 622 N N . VAL A 1 87 ? 0.871 -6.460 -13.106 1.00 88.25 87 VAL A N 1
ATOM 623 C CA . VAL A 1 87 ? 1.903 -7.409 -13.529 1.00 88.25 87 VAL A CA 1
ATOM 624 C C . VAL A 1 87 ? 1.479 -8.856 -13.264 1.00 88.25 87 VAL A C 1
ATOM 626 O O . VAL A 1 87 ? 0.695 -9.133 -12.360 1.00 88.25 87 VAL A O 1
ATOM 629 N N . SER A 1 88 ? 2.018 -9.798 -14.041 1.00 91.50 88 SER A N 1
ATOM 630 C CA . SER A 1 88 ? 1.897 -11.243 -13.766 1.00 91.50 88 SER A CA 1
ATOM 631 C C . SER A 1 88 ? 3.064 -11.787 -12.937 1.00 91.50 88 SER A C 1
ATOM 633 O O . SER A 1 88 ? 2.962 -12.865 -12.354 1.00 91.50 88 SER A O 1
ATOM 635 N N . SER A 1 89 ? 4.161 -11.034 -12.846 1.00 92.62 89 SER A N 1
ATOM 636 C CA . SER A 1 89 ? 5.294 -11.300 -11.964 1.00 92.62 89 SER A CA 1
ATOM 637 C C . SER A 1 89 ? 5.897 -9.992 -11.478 1.00 92.62 89 SER A C 1
ATOM 639 O O . SER A 1 89 ? 6.008 -9.077 -12.290 1.00 92.62 89 SER A O 1
ATOM 641 N N . GLY A 1 90 ? 6.320 -9.945 -10.222 1.00 93.12 90 GLY A N 1
ATOM 642 C CA . GLY A 1 90 ? 6.898 -8.755 -9.601 1.00 93.12 90 GLY A CA 1
ATOM 643 C C . GLY A 1 90 ? 7.343 -9.028 -8.170 1.00 93.12 90 GLY A C 1
ATOM 644 O O . GLY A 1 90 ? 7.187 -10.151 -7.662 1.00 93.12 90 GLY A O 1
ATOM 645 N N . ASP A 1 91 ? 7.880 -8.016 -7.511 1.00 93.19 91 ASP A N 1
ATOM 646 C CA . ASP A 1 91 ? 8.305 -8.049 -6.114 1.00 93.19 91 ASP A CA 1
ATOM 647 C C . ASP A 1 91 ? 7.458 -7.101 -5.252 1.00 93.19 91 ASP A C 1
ATOM 649 O O . ASP A 1 91 ? 6.285 -6.859 -5.538 1.00 93.19 91 ASP A O 1
ATOM 653 N N . CYS A 1 92 ? 7.960 -6.722 -4.077 1.00 96.00 92 CYS A N 1
ATOM 654 C CA . CYS A 1 92 ? 7.130 -6.299 -2.953 1.00 96.00 92 CYS A CA 1
ATOM 655 C C . CYS A 1 92 ? 6.213 -5.106 -3.257 1.00 96.00 92 CYS A C 1
ATOM 657 O O . CYS A 1 92 ? 5.042 -5.099 -2.857 1.00 96.00 92 CYS A O 1
ATOM 659 N N . GLU A 1 93 ? 6.710 -4.125 -3.994 1.00 94.50 93 GLU A N 1
ATOM 660 C CA . GLU A 1 93 ? 5.978 -2.928 -4.366 1.00 94.50 93 GLU A CA 1
ATOM 661 C C . GLU A 1 93 ? 4.871 -3.194 -5.369 1.00 94.50 93 GLU A C 1
ATOM 663 O O . GLU A 1 93 ? 3.798 -2.605 -5.243 1.00 94.50 93 GLU A O 1
ATOM 668 N N . ASP A 1 94 ? 5.077 -4.120 -6.302 1.00 95.94 94 ASP A N 1
ATOM 669 C CA . ASP A 1 94 ? 4.110 -4.437 -7.343 1.00 95.94 94 ASP A CA 1
ATOM 670 C C . ASP A 1 94 ? 2.874 -5.084 -6.723 1.00 95.94 94 ASP A C 1
ATOM 672 O O . ASP A 1 94 ? 1.732 -4.784 -7.097 1.00 95.94 94 ASP A O 1
ATOM 676 N N . TYR A 1 95 ? 3.077 -5.930 -5.704 1.00 97.50 95 TYR A N 1
ATOM 677 C CA . TYR A 1 95 ? 1.979 -6.456 -4.896 1.00 97.50 95 TYR A CA 1
ATOM 678 C C . TYR A 1 95 ? 1.278 -5.342 -4.119 1.00 97.50 95 TYR A C 1
ATOM 680 O O . TYR A 1 95 ? 0.044 -5.316 -4.082 1.00 97.50 95 TYR A O 1
ATOM 688 N N . ALA A 1 96 ? 2.023 -4.441 -3.471 1.00 97.62 96 ALA A N 1
ATOM 689 C CA . ALA A 1 96 ? 1.440 -3.363 -2.674 1.00 97.62 96 ALA A CA 1
ATOM 690 C C . ALA A 1 96 ? 0.608 -2.402 -3.543 1.00 97.62 96 ALA A C 1
ATOM 692 O O . ALA A 1 96 ? -0.531 -2.074 -3.191 1.00 97.62 96 ALA A O 1
ATOM 693 N N . LEU A 1 97 ? 1.131 -2.022 -4.709 1.00 97.19 97 LEU A N 1
ATOM 694 C CA . LEU A 1 97 ? 0.456 -1.203 -5.710 1.00 97.19 97 LEU A CA 1
ATOM 695 C C . LEU A 1 97 ? -0.771 -1.902 -6.290 1.00 97.19 97 LEU A C 1
ATOM 697 O O . LEU A 1 97 ? -1.857 -1.324 -6.296 1.00 97.19 97 LEU A O 1
ATOM 701 N N . SER A 1 98 ? -0.643 -3.161 -6.714 1.00 97.38 98 SER A N 1
ATOM 702 C CA . SER A 1 98 ? -1.760 -3.906 -7.308 1.00 97.38 98 SER A CA 1
ATOM 703 C C . SER A 1 98 ? -2.910 -4.103 -6.316 1.00 97.38 98 SER A C 1
ATOM 705 O O . SER A 1 98 ? -4.079 -3.976 -6.685 1.00 97.38 98 SER A O 1
ATOM 707 N N . LYS A 1 99 ? -2.608 -4.327 -5.030 1.00 98.19 99 LYS A N 1
ATOM 708 C CA . LYS A 1 99 ? -3.627 -4.353 -3.966 1.00 98.19 99 LYS A CA 1
ATOM 709 C C . LYS A 1 99 ? -4.267 -2.989 -3.764 1.00 98.19 99 LYS A C 1
ATOM 711 O O . LYS A 1 99 ? -5.483 -2.915 -3.601 1.00 98.19 99 LYS A O 1
ATOM 716 N N . ARG A 1 100 ? -3.471 -1.916 -3.775 1.00 98.38 100 ARG A N 1
ATOM 717 C CA . ARG A 1 100 ? -3.982 -0.551 -3.630 1.00 98.38 100 ARG A CA 1
ATOM 718 C C . ARG A 1 100 ? -4.958 -0.217 -4.756 1.00 98.38 100 ARG A C 1
ATOM 720 O O . ARG A 1 100 ? -6.068 0.207 -4.448 1.00 98.38 100 ARG A O 1
ATOM 727 N N . ARG A 1 101 ? -4.592 -0.476 -6.017 1.00 97.88 101 ARG A N 1
ATOM 728 C CA . ARG A 1 101 ? -5.477 -0.287 -7.179 1.00 97.88 101 ARG A CA 1
ATOM 729 C C . ARG A 1 101 ? -6.780 -1.067 -7.019 1.00 97.88 101 ARG A C 1
ATOM 731 O O . ARG A 1 101 ? -7.846 -0.463 -7.058 1.00 97.88 101 ARG A O 1
ATOM 738 N N . ALA A 1 102 ? -6.703 -2.371 -6.754 1.00 98.00 102 ALA A N 1
ATOM 739 C CA . ALA A 1 102 ? -7.891 -3.218 -6.630 1.00 98.00 102 ALA A CA 1
ATOM 740 C C . ALA A 1 102 ? -8.836 -2.768 -5.497 1.00 98.00 102 ALA A C 1
ATOM 742 O O . ALA A 1 102 ? -10.057 -2.861 -5.618 1.00 98.00 102 ALA A O 1
ATOM 743 N N . LEU A 1 103 ? -8.295 -2.249 -4.39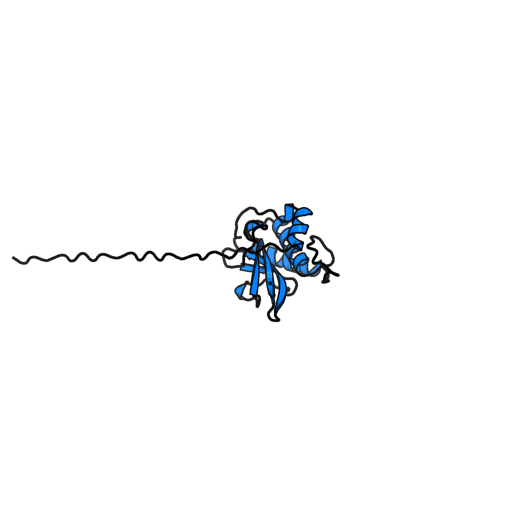0 1.00 98.56 103 LEU A N 1
ATOM 744 C CA . LEU A 1 103 ? -9.107 -1.684 -3.309 1.00 98.56 103 LEU A CA 1
ATOM 745 C C . LEU A 1 103 ? -9.769 -0.359 -3.706 1.00 98.56 103 LEU A C 1
ATOM 747 O O . LEU A 1 103 ? -10.928 -0.145 -3.354 1.00 98.56 103 LEU A O 1
ATOM 751 N N . ILE A 1 104 ? -9.068 0.506 -4.443 1.00 98.44 104 ILE A N 1
ATOM 752 C CA . ILE A 1 104 ? -9.631 1.761 -4.970 1.00 98.44 104 ILE A CA 1
ATOM 753 C C . ILE A 1 104 ? -10.753 1.467 -5.966 1.00 98.44 104 ILE A C 1
ATOM 755 O O . ILE A 1 104 ? -11.832 2.046 -5.860 1.00 98.44 104 ILE A O 1
ATOM 759 N N . GLU A 1 105 ? -10.539 0.525 -6.884 1.00 97.50 105 GLU A N 1
ATOM 760 C CA . GLU A 1 105 ? -11.567 0.040 -7.816 1.00 97.50 105 GLU A CA 1
ATOM 761 C C . GLU A 1 105 ? -12.765 -0.569 -7.070 1.00 97.50 105 GLU A C 1
ATOM 763 O O . GLU A 1 105 ? -13.911 -0.414 -7.484 1.00 97.50 105 GLU A O 1
ATOM 768 N N . GLY A 1 106 ? -12.509 -1.197 -5.920 1.00 97.50 106 GLY A N 1
ATOM 769 C CA . GLY A 1 106 ? -13.521 -1.677 -4.982 1.00 97.50 106 GLY A CA 1
ATOM 770 C C . GLY A 1 106 ? -14.179 -0.594 -4.115 1.00 97.50 106 GLY A C 1
ATOM 771 O O . GLY A 1 106 ? -14.947 -0.936 -3.216 1.00 97.50 106 GLY A O 1
ATOM 772 N N . GLY A 1 107 ? -13.882 0.688 -4.347 1.00 97.75 107 GLY A N 1
ATOM 773 C CA . GLY A 1 107 ? -14.527 1.830 -3.697 1.00 97.75 107 GLY A CA 1
ATOM 774 C C . GLY A 1 107 ? -13.861 2.330 -2.413 1.00 97.75 107 GLY A C 1
ATOM 775 O O . GLY A 1 107 ? -14.404 3.230 -1.767 1.00 97.75 107 GLY A O 1
ATOM 776 N N . LEU A 1 108 ? -12.701 1.794 -2.015 1.00 98.50 108 LEU A N 1
ATOM 777 C CA . LEU A 1 108 ? -11.970 2.347 -0.874 1.00 98.50 108 LEU A CA 1
ATOM 778 C C . LEU A 1 108 ? -11.351 3.703 -1.254 1.00 98.50 108 LEU A C 1
ATOM 780 O O . LEU A 1 108 ? -10.804 3.853 -2.347 1.00 98.50 108 LEU A O 1
ATOM 784 N N . PRO A 1 109 ? -11.381 4.700 -0.352 1.00 98.44 109 PRO A N 1
ATOM 785 C CA . PRO A 1 109 ? -10.809 6.005 -0.637 1.00 98.44 109 PRO A CA 1
ATOM 786 C C . PRO A 1 109 ? -9.281 5.892 -0.786 1.00 98.44 109 PRO A C 1
ATOM 788 O O . PRO A 1 109 ? -8.624 5.384 0.131 1.00 98.44 109 PRO A O 1
ATOM 791 N N . PRO A 1 110 ? -8.683 6.409 -1.877 1.00 98.50 110 PRO A N 1
ATOM 792 C CA . PRO A 1 110 ? -7.230 6.413 -2.063 1.00 98.50 110 PRO A CA 1
ATOM 793 C C . PRO A 1 110 ? -6.489 7.047 -0.882 1.00 98.50 110 PRO A C 1
ATOM 795 O O . PRO A 1 110 ? -5.435 6.563 -0.464 1.00 98.50 110 PRO A O 1
ATOM 798 N N . SER A 1 111 ? -7.087 8.081 -0.278 1.00 98.62 111 SER A N 1
ATOM 799 C CA . SER A 1 111 ? -6.568 8.737 0.917 1.00 98.62 111 SER A CA 1
ATOM 800 C C . SER A 1 111 ? -6.610 7.878 2.178 1.00 98.62 111 SER A C 1
ATOM 802 O O . SER A 1 111 ? -6.149 8.382 3.190 1.00 98.62 111 SER A O 1
ATOM 804 N N . ALA A 1 112 ? -7.063 6.625 2.193 1.00 98.69 112 ALA A N 1
ATOM 805 C CA . ALA A 1 112 ? -6.892 5.717 3.338 1.00 98.69 112 ALA A CA 1
ATOM 806 C C . ALA A 1 112 ? -5.807 4.646 3.119 1.00 98.69 112 ALA A C 1
ATOM 808 O O . ALA A 1 112 ? -5.512 3.884 4.040 1.00 98.69 112 ALA A O 1
ATOM 809 N N . LEU A 1 113 ? -5.207 4.585 1.927 1.00 98.75 113 LEU A N 1
ATOM 810 C CA . LEU A 1 113 ? -4.316 3.507 1.498 1.00 98.75 113 LEU A CA 1
ATOM 811 C C . LEU A 1 113 ? -2.881 4.031 1.354 1.00 98.75 113 LEU A C 1
ATOM 813 O O . LEU A 1 113 ? -2.612 4.866 0.487 1.00 98.75 113 LEU A O 1
ATOM 817 N N . ARG A 1 114 ? -1.961 3.573 2.215 1.00 98.44 114 ARG A N 1
ATOM 818 C CA . ARG A 1 114 ? -0.559 4.029 2.256 1.00 98.44 114 ARG A CA 1
ATOM 819 C C . ARG A 1 114 ? 0.388 2.981 1.734 1.00 98.44 114 ARG A C 1
ATOM 821 O O . ARG A 1 114 ? 0.418 1.869 2.253 1.00 98.44 114 ARG A O 1
ATOM 828 N N . LEU A 1 115 ? 1.218 3.372 0.785 1.00 98.38 115 LEU A N 1
ATOM 829 C CA . LEU A 1 115 ? 2.401 2.595 0.453 1.00 98.38 115 LEU A CA 1
ATOM 830 C C . LEU A 1 115 ? 3.451 2.895 1.517 1.00 98.38 115 LEU A C 1
ATOM 832 O O . LEU A 1 115 ? 3.581 4.041 1.952 1.00 98.38 115 LEU A O 1
ATOM 836 N N . ALA A 1 116 ? 4.162 1.875 1.975 1.00 98.00 116 ALA A N 1
ATOM 837 C CA . ALA A 1 116 ? 5.188 2.046 2.990 1.00 98.00 116 ALA A CA 1
ATOM 838 C C . ALA A 1 116 ? 6.401 1.176 2.699 1.00 98.00 116 ALA A C 1
ATOM 840 O O . ALA A 1 116 ? 6.258 -0.001 2.375 1.00 98.00 116 ALA A O 1
ATOM 841 N N . TYR A 1 117 ? 7.581 1.756 2.904 1.00 95.81 117 TYR A N 1
ATOM 842 C CA . TYR A 1 117 ? 8.836 1.024 2.982 1.00 95.81 117 TYR A CA 1
ATOM 843 C C . TYR A 1 117 ? 9.128 0.697 4.425 1.00 95.81 117 TYR A C 1
ATOM 845 O O . TYR A 1 117 ? 9.064 1.555 5.317 1.00 95.81 117 TYR A O 1
ATOM 853 N N . VAL A 1 118 ? 9.478 -0.556 4.650 1.00 96.81 118 VAL A N 1
ATOM 854 C CA . VAL A 1 118 ? 9.726 -1.092 5.973 1.00 96.81 118 VAL A CA 1
ATOM 855 C C . VAL A 1 118 ? 11.012 -1.895 5.987 1.00 96.81 118 VAL A C 1
ATOM 857 O O . VAL A 1 118 ? 11.501 -2.366 4.964 1.00 96.81 118 VAL A O 1
ATOM 860 N N . LYS A 1 119 ? 11.542 -2.085 7.190 1.00 97.12 119 LYS A N 1
ATOM 861 C CA . LYS A 1 119 ? 12.511 -3.137 7.465 1.00 97.12 119 LYS A CA 1
ATOM 862 C C . LYS A 1 119 ? 11.793 -4.336 8.061 1.00 97.12 119 LYS A C 1
ATOM 864 O O . LYS A 1 119 ? 11.025 -4.187 9.016 1.00 97.12 119 LYS A O 1
ATOM 869 N N . THR A 1 120 ? 12.060 -5.517 7.513 1.00 95.50 120 THR A N 1
ATOM 870 C CA . THR A 1 120 ? 11.627 -6.795 8.092 1.00 95.50 120 THR A CA 1
ATOM 871 C C . THR A 1 120 ? 12.349 -7.071 9.415 1.00 95.50 120 THR A C 1
ATOM 873 O O . THR A 1 120 ? 13.322 -6.401 9.774 1.00 95.50 120 THR A O 1
ATOM 876 N N . ARG A 1 121 ? 11.927 -8.120 10.133 1.00 93.81 121 ARG A N 1
ATOM 877 C CA . ARG A 1 121 ? 12.609 -8.588 11.355 1.00 93.81 121 ARG A CA 1
ATOM 878 C C . ARG A 1 121 ? 14.084 -8.940 11.120 1.00 93.81 121 ARG A C 1
ATOM 880 O O . ARG A 1 121 ? 14.892 -8.822 12.034 1.00 93.81 121 ARG A O 1
ATOM 887 N N . THR A 1 122 ? 14.430 -9.365 9.907 1.00 94.56 122 THR A N 1
ATOM 888 C CA . THR A 1 122 ? 15.796 -9.689 9.465 1.00 94.56 122 THR A CA 1
ATOM 889 C C . THR A 1 122 ? 16.512 -8.492 8.827 1.00 94.56 122 THR A C 1
ATOM 891 O O . THR A 1 122 ? 17.578 -8.659 8.244 1.00 94.56 122 THR A O 1
ATOM 894 N N . ASN A 1 123 ? 15.958 -7.279 8.959 1.00 95.62 123 ASN A N 1
ATOM 895 C CA . ASN A 1 123 ? 16.501 -6.018 8.446 1.00 95.62 123 ASN A CA 1
ATOM 896 C C . ASN A 1 123 ? 16.616 -5.936 6.909 1.00 95.62 123 ASN A C 1
ATOM 898 O O . ASN A 1 123 ? 17.416 -5.160 6.381 1.00 95.62 123 ASN A O 1
ATOM 902 N N . GLN A 1 124 ? 15.790 -6.700 6.193 1.00 94.69 124 GLN A N 1
ATOM 903 C CA . GLN A 1 124 ? 15.642 -6.588 4.739 1.00 94.69 124 GLN A CA 1
ATOM 904 C C . GLN A 1 124 ? 14.689 -5.439 4.400 1.00 94.69 124 GLN A C 1
ATOM 906 O O . GLN A 1 124 ? 13.751 -5.188 5.160 1.00 94.69 124 GLN A O 1
ATOM 911 N N . ASP A 1 125 ? 14.954 -4.731 3.301 1.00 94.81 125 ASP A N 1
ATOM 912 C CA . ASP A 1 125 ? 14.006 -3.761 2.744 1.00 94.81 125 ASP A CA 1
ATOM 913 C C . ASP A 1 125 ? 12.791 -4.486 2.176 1.00 94.81 125 ASP A C 1
ATOM 915 O O . ASP A 1 125 ? 12.913 -5.589 1.644 1.00 94.81 125 ASP A O 1
ATOM 919 N N . HIS A 1 126 ? 11.620 -3.885 2.362 1.00 96.56 126 HIS A N 1
ATOM 920 C CA . HIS A 1 126 ? 10.353 -4.444 1.915 1.00 96.56 126 HIS A CA 1
ATOM 921 C C . HIS A 1 126 ? 9.316 -3.340 1.717 1.00 96.56 126 HIS A C 1
ATOM 923 O O . HIS A 1 126 ? 9.336 -2.338 2.440 1.00 96.56 126 HIS A O 1
ATOM 929 N N . ALA A 1 127 ? 8.386 -3.541 0.790 1.00 97.00 127 ALA A N 1
ATOM 930 C CA . ALA A 1 127 ? 7.244 -2.664 0.572 1.00 97.00 127 ALA A CA 1
ATOM 931 C C . ALA A 1 127 ? 5.938 -3.348 0.993 1.00 97.00 127 ALA A C 1
ATOM 933 O O . ALA A 1 127 ? 5.708 -4.527 0.731 1.00 97.00 127 ALA A O 1
ATOM 934 N N . ILE A 1 128 ? 5.069 -2.590 1.660 1.00 98.00 128 ILE A N 1
ATOM 935 C CA . ILE A 1 128 ? 3.755 -3.056 2.119 1.00 98.00 128 ILE A CA 1
ATOM 936 C C . ILE A 1 128 ? 2.673 -2.022 1.813 1.00 98.00 128 ILE A C 1
ATOM 938 O O . ILE A 1 128 ? 2.952 -0.842 1.580 1.00 98.00 128 ILE A O 1
ATOM 942 N N . LEU A 1 129 ? 1.418 -2.463 1.895 1.00 98.69 129 LEU A N 1
ATOM 943 C CA . LEU A 1 129 ? 0.255 -1.585 1.887 1.00 98.69 129 LEU A CA 1
ATOM 944 C C . LEU A 1 129 ? -0.338 -1.490 3.297 1.00 98.69 129 LEU A C 1
ATOM 946 O O . LEU A 1 129 ? -0.689 -2.503 3.900 1.00 98.69 129 LEU A O 1
ATOM 950 N N . ILE A 1 130 ? -0.489 -0.268 3.805 1.00 98.81 130 ILE A N 1
ATOM 951 C CA . ILE A 1 130 ? -1.150 0.031 5.077 1.00 98.81 130 ILE A CA 1
ATOM 952 C C . ILE A 1 130 ? -2.525 0.637 4.795 1.00 98.81 130 ILE A C 1
ATOM 954 O O . ILE A 1 130 ? -2.639 1.642 4.095 1.00 98.81 130 ILE A O 1
ATOM 958 N N . ILE A 1 131 ? -3.574 0.074 5.386 1.00 98.69 131 ILE A N 1
ATOM 959 C CA . ILE A 1 131 ? -4.930 0.626 5.346 1.00 98.69 131 ILE A CA 1
ATOM 960 C C . ILE A 1 131 ? -5.208 1.312 6.675 1.00 98.69 131 ILE A C 1
ATOM 962 O O . ILE A 1 131 ? -5.187 0.683 7.734 1.00 98.69 131 ILE A O 1
ATOM 966 N N . LYS A 1 132 ? -5.494 2.609 6.616 1.00 98.62 132 LYS A N 1
ATOM 967 C CA . LYS A 1 132 ? -5.899 3.401 7.775 1.00 98.62 132 LYS A CA 1
ATOM 968 C C . LYS A 1 132 ? -7.370 3.116 8.069 1.00 98.62 132 LYS A C 1
ATOM 970 O O . LYS A 1 132 ? -8.230 3.419 7.242 1.00 98.62 132 LYS A O 1
ATOM 975 N N . THR A 1 133 ? -7.675 2.581 9.247 1.00 98.62 133 THR A N 1
ATOM 976 C CA . THR A 1 133 ? -9.064 2.383 9.695 1.00 98.62 133 THR A CA 1
ATOM 977 C C . THR A 1 133 ? -9.368 3.194 10.955 1.00 98.62 133 THR A C 1
ATOM 979 O O . THR A 1 133 ? -8.487 3.832 11.543 1.00 98.62 133 THR A O 1
ATOM 982 N N . ASP A 1 134 ? -10.632 3.220 11.355 1.00 97.75 134 ASP A N 1
ATOM 983 C CA . ASP A 1 134 ? -11.101 3.816 12.604 1.00 97.75 134 ASP A CA 1
ATOM 984 C C . ASP A 1 134 ? -10.692 3.017 13.854 1.00 97.75 134 ASP A C 1
ATOM 986 O O . ASP A 1 134 ? -10.504 3.610 14.916 1.00 97.75 134 ASP A O 1
ATOM 990 N N . THR A 1 135 ? -10.471 1.707 13.718 1.00 95.62 135 THR A N 1
ATOM 991 C CA . THR A 1 135 ? -10.105 0.791 14.818 1.00 95.62 135 THR A CA 1
ATOM 992 C C . THR A 1 135 ? -8.608 0.467 14.895 1.00 95.62 135 THR A C 1
ATOM 994 O O . THR A 1 135 ? -8.155 -0.171 15.845 1.00 95.62 135 THR A O 1
ATOM 997 N N . GLY A 1 136 ? -7.818 0.929 13.924 1.00 97.12 136 GLY A N 1
ATOM 998 C CA . GLY A 1 136 ? -6.375 0.696 13.842 1.00 97.12 136 GLY A CA 1
ATOM 999 C C . GLY A 1 136 ? -5.899 0.418 12.418 1.00 97.12 136 GLY A C 1
ATOM 1000 O O . GLY A 1 136 ? -6.690 0.228 11.500 1.00 97.12 136 GLY A O 1
ATOM 1001 N N . ASP A 1 137 ? -4.590 0.411 12.207 1.00 98.50 137 ASP A N 1
ATOM 1002 C CA . ASP A 1 137 ? -4.037 0.199 10.870 1.00 98.50 137 ASP A CA 1
ATOM 1003 C C . ASP A 1 137 ? -3.929 -1.290 10.539 1.00 98.50 137 ASP A C 1
ATOM 1005 O O . ASP A 1 137 ? -3.445 -2.078 11.357 1.00 98.50 137 ASP A O 1
ATOM 1009 N N . LEU A 1 138 ? -4.325 -1.660 9.323 1.00 98.62 138 LEU A N 1
ATOM 1010 C CA . LEU A 1 138 ? -4.150 -3.004 8.774 1.00 98.62 138 LEU A CA 1
ATOM 1011 C C . LEU A 1 138 ? -3.005 -3.023 7.763 1.00 98.62 138 LEU A C 1
ATOM 1013 O O . LEU A 1 138 ? -2.786 -2.045 7.055 1.00 98.62 138 LEU A O 1
ATOM 1017 N N . VAL A 1 139 ? -2.306 -4.148 7.674 1.00 98.62 139 VAL A N 1
ATOM 1018 C CA . VAL A 1 139 ? -1.197 -4.386 6.749 1.00 98.62 139 VAL A CA 1
ATOM 1019 C C . VAL A 1 139 ? -1.562 -5.502 5.786 1.00 98.62 139 VAL A C 1
ATOM 1021 O O . VAL A 1 139 ? -2.000 -6.579 6.200 1.00 98.62 139 VAL A O 1
ATOM 1024 N N . LEU A 1 140 ? -1.358 -5.225 4.501 1.00 98.56 140 LEU A N 1
ATOM 1025 C CA . LEU A 1 140 ? -1.454 -6.173 3.402 1.00 98.56 140 LEU A CA 1
ATOM 1026 C C . LEU A 1 140 ? -0.065 -6.359 2.796 1.00 98.56 140 LEU A C 1
ATOM 1028 O O . LEU A 1 140 ? 0.643 -5.391 2.518 1.00 98.56 140 LEU A O 1
ATOM 1032 N N . ASP A 1 141 ? 0.299 -7.615 2.565 1.00 97.12 141 ASP A N 1
ATOM 1033 C CA . ASP A 1 141 ? 1.670 -8.016 2.263 1.00 97.12 141 ASP A CA 1
ATOM 1034 C C . ASP A 1 141 ? 1.683 -9.282 1.388 1.00 97.12 141 ASP A C 1
ATOM 1036 O O . ASP A 1 141 ? 0.732 -10.067 1.406 1.00 97.12 141 ASP A O 1
ATOM 1040 N N . ASN A 1 142 ? 2.697 -9.445 0.542 1.00 95.94 142 ASN A N 1
ATOM 1041 C CA . ASN A 1 142 ? 2.939 -10.659 -0.234 1.00 95.94 142 ASN A CA 1
ATOM 1042 C C . ASN A 1 142 ? 3.714 -11.726 0.554 1.00 95.94 142 ASN A C 1
ATOM 1044 O O . ASN A 1 142 ? 3.522 -12.911 0.292 1.00 95.94 142 ASN A O 1
ATOM 1048 N N . LEU A 1 143 ? 4.515 -11.345 1.557 1.00 92.44 143 LEU A N 1
ATOM 1049 C CA . LEU A 1 143 ? 5.239 -12.302 2.408 1.00 92.44 143 LEU A CA 1
ATOM 1050 C C . LEU A 1 143 ? 4.321 -13.016 3.411 1.00 92.44 143 LEU A C 1
ATOM 1052 O O . LEU A 1 143 ? 4.594 -14.147 3.816 1.00 92.44 143 LEU A O 1
ATOM 1056 N N . ALA A 1 144 ? 3.221 -12.369 3.803 1.00 85.75 144 ALA A N 1
ATOM 1057 C CA . ALA A 1 144 ? 2.212 -12.924 4.695 1.00 85.75 144 ALA A CA 1
ATOM 1058 C C . ALA A 1 144 ? 0.850 -12.997 3.990 1.00 85.75 144 ALA A C 1
ATOM 1060 O O . ALA A 1 144 ? 0.285 -11.990 3.575 1.00 85.75 144 ALA A O 1
ATOM 1061 N N . GLY A 1 145 ? 0.271 -14.198 3.897 1.00 85.31 145 GLY A N 1
ATOM 1062 C CA . GLY A 1 145 ? -1.053 -14.379 3.286 1.00 85.31 145 GLY A CA 1
ATOM 1063 C C . GLY A 1 145 ? -2.207 -13.752 4.083 1.00 85.31 145 GLY A C 1
ATOM 1064 O O . GLY A 1 145 ? -3.279 -13.513 3.527 1.00 85.31 145 GLY A O 1
ATOM 1065 N N . GLN A 1 146 ? -1.998 -13.481 5.374 1.00 94.44 146 GLN A N 1
ATOM 1066 C CA . GLN A 1 146 ? -3.002 -12.919 6.277 1.00 94.44 146 GLN A CA 1
ATOM 1067 C C . GLN A 1 146 ? -2.902 -11.393 6.337 1.00 94.44 146 GLN A C 1
ATOM 1069 O O . GLN A 1 146 ? -1.808 -10.834 6.326 1.00 94.44 146 GLN A O 1
ATOM 1074 N N . VAL A 1 147 ? -4.053 -10.734 6.472 1.00 97.94 147 VAL A N 1
ATOM 1075 C CA . VAL A 1 147 ? -4.130 -9.312 6.824 1.00 97.94 147 VAL A CA 1
ATOM 1076 C C . VAL A 1 147 ? -3.894 -9.180 8.325 1.00 97.94 147 VAL A C 1
ATOM 1078 O O . VAL A 1 147 ? -4.566 -9.845 9.113 1.00 97.94 147 VAL A O 1
ATOM 1081 N N . LEU A 1 148 ? -2.947 -8.335 8.730 1.00 97.56 148 LEU A N 1
ATOM 1082 C CA . LEU A 1 148 ? -2.554 -8.194 10.135 1.00 97.56 148 LEU A CA 1
ATOM 1083 C C . LEU A 1 148 ? -2.713 -6.752 10.617 1.00 97.56 148 LEU A C 1
ATOM 1085 O O . LEU A 1 148 ? -2.427 -5.828 9.858 1.00 97.56 148 LEU A O 1
ATOM 1089 N N . PRO A 1 149 ? -3.078 -6.518 11.888 1.00 97.81 149 PRO A N 1
ATOM 1090 C CA . PRO A 1 149 ? -2.893 -5.208 12.497 1.00 97.81 149 PRO A CA 1
ATOM 1091 C C . PRO A 1 149 ? -1.415 -4.803 12.451 1.00 97.81 149 PRO A C 1
ATOM 1093 O O . PRO A 1 149 ? -0.548 -5.622 12.762 1.00 97.81 149 PRO A O 1
ATOM 1096 N N . LEU A 1 150 ? -1.113 -3.540 12.139 1.00 96.75 150 LEU A N 1
ATOM 1097 C CA . LEU A 1 150 ? 0.265 -3.048 12.003 1.00 96.75 150 LEU A CA 1
ATOM 1098 C C . LEU A 1 150 ? 1.124 -3.370 13.238 1.00 96.75 150 LEU A C 1
ATOM 1100 O O . LEU A 1 150 ? 2.227 -3.893 13.103 1.00 96.75 150 LEU A O 1
ATOM 1104 N N . GLY A 1 151 ? 0.590 -3.161 14.445 1.00 95.44 151 GLY A N 1
ATOM 1105 C CA . GLY A 1 151 ? 1.286 -3.461 15.706 1.00 95.44 151 GLY A CA 1
ATOM 1106 C C . GLY A 1 151 ? 1.485 -4.954 16.011 1.00 95.44 151 GLY A C 1
ATOM 1107 O O . GLY A 1 151 ? 2.121 -5.293 17.005 1.00 95.44 151 GLY A O 1
ATOM 1108 N N . LYS A 1 152 ? 0.927 -5.856 15.196 1.00 96.19 152 LYS A N 1
ATOM 1109 C CA . LYS A 1 152 ? 1.179 -7.307 15.249 1.00 96.19 152 LYS A CA 1
ATOM 1110 C C . LYS A 1 152 ? 2.189 -7.763 14.199 1.00 96.19 152 LYS A C 1
ATOM 1112 O O . LYS A 1 152 ? 2.602 -8.919 14.224 1.00 96.19 152 LYS A O 1
ATOM 1117 N N . THR A 1 153 ? 2.595 -6.872 13.299 1.00 95.38 153 THR A N 1
ATOM 1118 C CA . THR A 1 153 ? 3.711 -7.129 12.391 1.00 95.38 153 THR A CA 1
ATOM 1119 C C . THR A 1 153 ? 5.040 -6.925 13.115 1.00 95.38 153 THR A C 1
ATOM 1121 O O . THR A 1 153 ? 5.115 -6.239 14.133 1.00 95.38 153 THR A O 1
ATOM 1124 N N . ALA A 1 154 ? 6.109 -7.511 12.579 1.00 94.44 154 ALA A N 1
ATOM 1125 C CA . ALA A 1 154 ? 7.475 -7.260 13.040 1.00 94.44 154 ALA A CA 1
ATOM 1126 C C . ALA A 1 154 ? 8.182 -6.189 12.186 1.00 94.44 154 ALA A C 1
ATOM 1128 O O . ALA A 1 154 ? 9.412 -6.178 12.106 1.00 94.44 154 ALA A O 1
ATOM 1129 N N . TYR A 1 155 ? 7.410 -5.340 11.501 1.00 96.56 155 TYR A N 1
ATOM 1130 C CA . TYR A 1 155 ? 7.932 -4.332 10.589 1.00 96.56 155 TYR A CA 1
ATOM 1131 C C . TYR A 1 155 ? 8.317 -3.051 11.311 1.00 96.56 155 TYR A C 1
ATOM 1133 O O . TYR A 1 155 ? 7.611 -2.569 12.195 1.00 96.56 155 TYR A O 1
ATOM 1141 N N . ARG A 1 156 ? 9.431 -2.462 10.877 1.00 96.69 156 ARG A N 1
ATOM 1142 C CA . ARG A 1 156 ? 9.821 -1.102 11.245 1.00 96.69 156 ARG A CA 1
ATOM 1143 C C . ARG A 1 156 ? 9.621 -0.193 10.045 1.00 96.69 156 ARG A C 1
ATOM 1145 O O . ARG A 1 156 ? 10.334 -0.340 9.056 1.00 96.69 156 ARG A O 1
ATOM 1152 N N . ILE A 1 157 ? 8.672 0.733 10.139 1.00 96.62 157 ILE A N 1
ATOM 1153 C CA . ILE A 1 157 ? 8.416 1.714 9.080 1.00 96.62 157 ILE A CA 1
ATOM 1154 C C . ILE A 1 157 ? 9.643 2.617 8.921 1.00 96.62 157 ILE A C 1
ATOM 1156 O O . ILE A 1 157 ? 10.197 3.105 9.906 1.00 96.62 157 ILE A O 1
ATOM 1160 N N . ILE A 1 158 ? 10.094 2.767 7.677 1.00 96.50 158 ILE A N 1
ATOM 1161 C CA . ILE A 1 158 ? 11.155 3.697 7.276 1.00 96.50 158 ILE A CA 1
ATOM 1162 C C . ILE A 1 158 ? 10.544 4.975 6.718 1.00 96.50 158 ILE A C 1
ATOM 1164 O O . ILE A 1 158 ? 10.985 6.070 7.060 1.00 96.50 158 ILE A O 1
ATOM 1168 N N . ALA A 1 159 ? 9.554 4.814 5.843 1.00 96.81 159 ALA A N 1
ATOM 1169 C CA . ALA A 1 159 ? 8.746 5.894 5.314 1.00 96.81 159 ALA A CA 1
ATOM 1170 C C . ALA A 1 159 ? 7.409 5.337 4.826 1.00 96.81 159 ALA A C 1
ATOM 1172 O O . ALA A 1 159 ? 7.336 4.198 4.360 1.00 96.81 159 ALA A O 1
ATOM 1173 N N . ALA A 1 160 ? 6.366 6.152 4.891 1.00 97.94 160 ALA A N 1
ATOM 1174 C CA . ALA A 1 160 ? 5.075 5.852 4.297 1.00 97.94 160 ALA A CA 1
ATOM 1175 C C . ALA A 1 160 ? 4.538 7.069 3.550 1.00 97.94 160 ALA A C 1
ATOM 1177 O O . ALA A 1 160 ? 4.825 8.215 3.913 1.00 97.94 160 ALA A O 1
ATOM 1178 N N . SER A 1 161 ? 3.737 6.813 2.523 1.00 98.31 161 SER A N 1
ATOM 1179 C CA . SER A 1 161 ? 2.958 7.851 1.870 1.00 98.31 161 SER A CA 1
ATOM 1180 C C . SER A 1 161 ? 1.899 8.406 2.834 1.00 98.31 161 SER A C 1
ATOM 1182 O O . SER A 1 161 ? 1.472 7.747 3.790 1.00 98.31 161 SER A O 1
ATOM 1184 N N . GLY A 1 162 ? 1.459 9.633 2.586 1.00 97.56 162 GLY A N 1
ATOM 1185 C CA . GLY A 1 162 ? 0.393 10.311 3.310 1.00 97.56 162 GLY A CA 1
ATOM 1186 C C . GLY A 1 162 ? -0.981 10.131 2.652 1.00 97.56 162 GLY A C 1
ATOM 1187 O O . GLY A 1 162 ? -1.150 9.287 1.766 1.00 97.56 162 GLY A O 1
ATOM 1188 N N . PRO A 1 163 ? -1.993 10.906 3.107 1.00 97.62 163 PRO A N 1
ATOM 1189 C CA . PRO A 1 163 ? -3.278 11.084 2.417 1.00 97.62 163 PRO A CA 1
ATOM 1190 C C . PRO A 1 163 ? -3.114 11.465 0.952 1.00 97.62 163 PRO A C 1
ATOM 1192 O O . PRO A 1 163 ? -3.772 10.884 0.094 1.00 97.62 163 PRO A O 1
ATOM 1195 N N . ASP A 1 164 ? -2.194 12.388 0.694 1.00 96.88 164 ASP A N 1
ATOM 1196 C CA . ASP A 1 164 ? -1.631 12.615 -0.626 1.00 96.88 164 ASP A CA 1
ATOM 1197 C C . ASP A 1 164 ? -0.528 11.565 -0.875 1.00 96.88 164 ASP A C 1
ATOM 1199 O O . ASP A 1 164 ? 0.469 11.564 -0.142 1.00 96.88 164 ASP A O 1
ATOM 1203 N N . PRO A 1 165 ? -0.679 10.663 -1.867 1.00 96.50 165 PRO A N 1
ATOM 1204 C CA . PRO A 1 165 ? 0.317 9.637 -2.176 1.00 96.50 165 PRO A CA 1
ATOM 1205 C C . PRO A 1 165 ? 1.691 10.192 -2.571 1.00 96.50 165 PRO A C 1
ATOM 1207 O O . PRO A 1 165 ? 2.674 9.458 -2.494 1.00 96.50 165 PRO A O 1
ATOM 1210 N N . MET A 1 166 ? 1.778 11.464 -2.973 1.00 95.94 166 MET A N 1
ATOM 1211 C CA . MET A 1 166 ? 3.040 12.124 -3.323 1.00 95.94 166 MET A CA 1
ATOM 1212 C C . MET A 1 166 ? 3.781 12.692 -2.110 1.00 95.94 166 MET A C 1
ATOM 1214 O O . MET A 1 166 ? 4.974 12.981 -2.199 1.00 95.94 166 MET A O 1
ATOM 1218 N N . VAL A 1 167 ? 3.113 12.827 -0.963 1.00 96.12 167 VAL A N 1
ATOM 1219 C CA . VAL A 1 167 ? 3.720 13.341 0.268 1.00 96.12 167 VAL A CA 1
ATOM 1220 C C . VAL A 1 167 ? 4.118 12.170 1.153 1.00 96.12 167 VAL A C 1
ATOM 1222 O O . VAL A 1 167 ? 3.260 11.435 1.629 1.00 96.12 167 VAL A O 1
ATOM 1225 N N . TRP A 1 168 ? 5.416 12.002 1.394 1.00 96.75 168 TRP A N 1
ATOM 1226 C CA . TRP A 1 168 ? 5.956 10.906 2.198 1.00 96.75 168 TRP A CA 1
ATOM 1227 C C . TRP A 1 168 ? 6.583 11.416 3.491 1.00 96.75 168 TRP A C 1
ATOM 1229 O O . TRP A 1 168 ? 7.117 12.527 3.563 1.00 96.75 168 TRP A O 1
ATOM 1239 N N . SER A 1 169 ? 6.535 10.587 4.528 1.00 95.94 169 SER A N 1
ATOM 1240 C CA . SER A 1 169 ? 7.098 10.912 5.835 1.00 95.94 169 SER A CA 1
ATOM 1241 C C . SER A 1 169 ? 7.657 9.681 6.540 1.00 95.94 169 SER A C 1
ATOM 1243 O O . SER A 1 169 ? 7.200 8.565 6.286 1.00 95.94 169 SER A O 1
ATOM 1245 N N . ARG A 1 170 ? 8.642 9.901 7.414 1.00 89.94 170 ARG A N 1
ATOM 1246 C CA . ARG A 1 170 ? 9.267 8.878 8.264 1.00 89.94 170 ARG A CA 1
ATOM 1247 C C . ARG A 1 170 ? 8.418 8.540 9.482 1.00 89.94 170 ARG A C 1
ATOM 1249 O O . ARG A 1 170 ? 7.794 9.476 10.030 1.00 89.94 170 ARG A O 1
#

Foldseek 3Di:
DDDDDDDDDDDDDPDPPDPPDDFAWDADDPQVVVVCVVPVVLQDFDD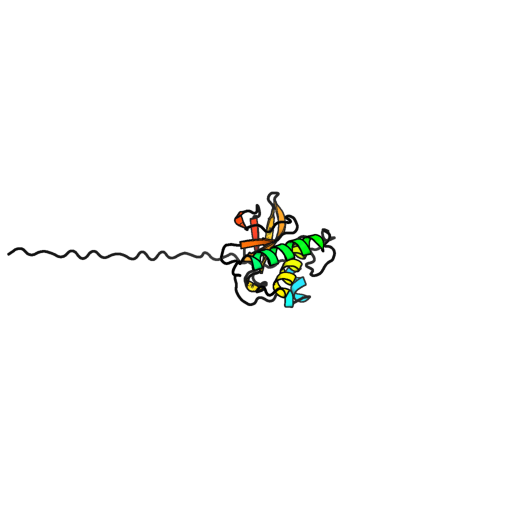DLAAADDPVNQVQLLVLLLVLLVQEAEDDDPDDQHQDEPDSYYFQNNSLSNSLVSVVVVVDGNNQKKWFWWQAPVRDIGIWIWGHHPVAIWIRTSVDSDIDGPVPGRIDTPKMAHSRNRIMGD

pLDDT: mean 89.86, std 13.86, range [42.06, 98.81]